Protein AF-A0A2V7M874-F1 (afdb_monomer_lite)

Secondary structure (DSSP, 8-state):
---------PPP---------------PPPPPPPPPPHHHHHHHHHHHHHHHHHHHHHHHHHHHHHTTTS-HHHHHHHHHHHHHHHHHHHHHHHHHGGG--GGGS-HHHHHHHHHHHHHHHHHHHHHHHHHHHTTT-TTHHHHHHHHHHHHHHHHHHHHHHHS--TTTTS---

Foldseek 3Di:
DDDDDDDDDDDDDDDDDDDDDDDDDPPPDPDPPDDQDPLRVLQVQLVVLLVVLLVLLVVLLVCLVVCVVPDPVSNLVSLQSSLVSLVVSLVSNVVSLVSLQLVSDDDPLSVLSVQLSVLSVVLSVLSVVSNVPSSPDVCSSVVNVVSSVSNVVSVVVNVCVVCDDPPPPPDDD

pLDDT: mean 81.66, std 21.67, range [35.94, 98.12]

Radius of gyration: 26.83 Å; chains: 1; bounding box: 80×61×49 Å

Structure (mmCIF, N/CA/C/O backbone):
data_AF-A0A2V7M874-F1
#
_entry.id   AF-A0A2V7M874-F1
#
loop_
_atom_site.group_PDB
_atom_site.id
_atom_site.type_symbol
_atom_site.label_atom_id
_atom_site.label_alt_id
_atom_site.label_comp_id
_atom_site.label_asym_id
_atom_site.label_entity_id
_atom_site.label_seq_id
_atom_site.pdbx_PDB_ins_code
_atom_site.Cartn_x
_atom_site.Cartn_y
_atom_site.Cartn_z
_atom_site.occupancy
_atom_site.B_iso_or_equiv
_atom_site.auth_seq_id
_atom_site.auth_comp_id
_atom_site.auth_asym_id
_atom_site.auth_atom_id
_atom_site.pdbx_PDB_model_num
ATOM 1 N N . MET A 1 1 ? -32.502 52.750 14.252 1.00 37.84 1 MET A N 1
ATOM 2 C CA . MET A 1 1 ? -33.806 52.401 13.647 1.00 37.84 1 MET A CA 1
ATOM 3 C C . MET A 1 1 ? -33.632 51.010 13.037 1.00 37.84 1 MET A C 1
ATOM 5 O O . MET A 1 1 ? -32.933 50.913 12.045 1.00 37.84 1 MET A O 1
ATOM 9 N N . LEU A 1 2 ? -33.756 49.914 13.797 1.00 40.03 2 LEU A N 1
ATOM 10 C CA . LEU A 1 2 ? -34.975 49.148 14.133 1.00 40.03 2 LEU A CA 1
ATOM 11 C C . LEU A 1 2 ? -35.837 48.778 12.913 1.00 40.03 2 LEU A C 1
ATOM 13 O O . LEU A 1 2 ? -36.417 49.685 12.330 1.00 40.03 2 LEU A O 1
ATOM 17 N N . LEU A 1 3 ? -35.898 47.463 12.624 1.00 40.94 3 LEU A N 1
ATOM 18 C CA . LEU A 1 3 ? -36.908 46.633 11.913 1.00 40.94 3 LEU A CA 1
ATOM 19 C C . LEU A 1 3 ? -36.161 45.558 11.083 1.00 40.94 3 LEU A C 1
ATOM 21 O O . LEU A 1 3 ? -35.388 45.912 10.205 1.00 40.94 3 LEU A O 1
ATOM 25 N N . GLY A 1 4 ? -36.230 44.240 11.306 1.00 38.59 4 GLY A N 1
ATOM 26 C CA . GLY A 1 4 ? -37.191 43.405 12.034 1.00 38.59 4 GLY A CA 1
ATOM 27 C C . GLY A 1 4 ? -38.237 42.818 11.077 1.00 38.59 4 GLY A C 1
ATOM 28 O O . GLY A 1 4 ? -39.060 43.591 10.612 1.00 38.59 4 GLY A O 1
ATOM 29 N N . LEU A 1 5 ? -38.174 41.500 10.797 1.00 41.66 5 LEU A N 1
ATOM 30 C CA . LEU A 1 5 ? -39.232 40.573 10.298 1.00 41.66 5 LEU A CA 1
ATOM 31 C C . LEU A 1 5 ? -38.524 39.327 9.711 1.00 41.66 5 LEU A C 1
ATOM 33 O O . LEU A 1 5 ? -37.922 39.411 8.649 1.00 41.66 5 LEU A O 1
ATOM 37 N N . VAL A 1 6 ? -38.337 38.194 10.401 1.00 38.91 6 VAL A N 1
ATOM 38 C CA . VAL A 1 6 ? -39.314 37.206 10.916 1.00 38.91 6 VAL A CA 1
ATOM 39 C C . VAL A 1 6 ? -40.377 36.846 9.873 1.00 38.91 6 VAL A C 1
ATOM 41 O O . VAL A 1 6 ? -41.467 37.404 9.861 1.00 38.91 6 VAL A O 1
ATOM 44 N N . MET A 1 7 ? -40.046 35.897 8.995 1.00 40.41 7 MET A N 1
ATOM 45 C CA . MET A 1 7 ? -41.005 35.238 8.105 1.00 40.41 7 MET A CA 1
ATOM 46 C C . MET A 1 7 ? -41.638 34.063 8.857 1.00 40.41 7 MET A C 1
ATOM 48 O O . MET A 1 7 ? -41.008 33.034 9.102 1.00 40.41 7 MET A O 1
ATOM 52 N N . VAL A 1 8 ? -42.880 34.287 9.276 1.00 42.12 8 VAL A N 1
ATOM 53 C CA . VAL A 1 8 ? -43.805 33.318 9.860 1.00 42.12 8 VAL A CA 1
ATOM 54 C C . VAL A 1 8 ? -44.327 32.440 8.724 1.00 42.12 8 VAL A C 1
ATOM 56 O O . VAL A 1 8 ? -45.015 32.941 7.839 1.00 42.12 8 VAL A O 1
ATOM 59 N N . ILE A 1 9 ? -44.009 31.145 8.733 1.00 45.88 9 ILE A N 1
ATOM 60 C CA . ILE A 1 9 ? -44.674 30.182 7.850 1.00 45.88 9 ILE A CA 1
ATOM 61 C C . ILE A 1 9 ? -45.844 29.584 8.624 1.00 45.88 9 ILE A C 1
ATOM 63 O O . ILE A 1 9 ? -45.683 28.870 9.612 1.00 45.88 9 ILE A O 1
ATOM 67 N N . THR A 1 10 ? -47.025 29.956 8.153 1.00 41.12 10 THR A N 1
ATOM 68 C CA . THR A 1 10 ? -48.342 29.430 8.478 1.00 41.12 10 THR A CA 1
ATOM 69 C C . THR A 1 10 ? -48.370 27.907 8.388 1.00 41.12 10 THR A C 1
ATOM 71 O O . THR A 1 10 ? -48.179 27.332 7.318 1.00 41.12 10 THR A O 1
ATOM 74 N N . VAL A 1 11 ? -48.673 27.248 9.506 1.00 41.50 11 VAL A N 1
ATOM 75 C CA . VAL A 1 11 ? -49.078 25.841 9.503 1.00 41.50 11 VAL A CA 1
ATOM 76 C C . VAL A 1 11 ? -50.585 25.802 9.701 1.00 41.50 11 VAL A C 1
ATOM 78 O O . VAL A 1 11 ? -51.116 26.305 10.688 1.00 41.50 11 VAL A O 1
ATOM 81 N N . VAL A 1 12 ? -51.261 25.253 8.697 1.00 44.00 12 VAL A N 1
ATOM 82 C CA . VAL A 1 12 ? -52.702 25.014 8.652 1.00 44.00 12 VAL A CA 1
ATOM 83 C C . VAL A 1 12 ? -53.111 24.143 9.840 1.00 44.00 12 VAL A C 1
ATOM 85 O O . VAL A 1 12 ? -52.591 23.046 10.027 1.00 44.00 12 VAL A O 1
ATOM 88 N N . THR A 1 13 ? -54.059 24.630 10.636 1.00 42.19 13 THR A N 1
ATOM 89 C CA . THR A 1 13 ? -54.719 23.866 11.695 1.00 42.19 13 THR A CA 1
ATOM 90 C C . THR A 1 13 ? -55.749 22.919 11.081 1.00 42.19 13 THR A C 1
ATOM 92 O O . THR A 1 13 ? -56.766 23.379 10.564 1.00 42.19 13 THR A O 1
ATOM 95 N N . TYR A 1 14 ? -55.523 21.610 11.179 1.00 39.59 14 TYR A N 1
ATOM 96 C CA . TYR A 1 14 ? -56.607 20.627 11.163 1.00 39.59 14 TYR A CA 1
ATOM 97 C C . TYR A 1 14 ? -56.815 20.146 12.599 1.00 39.59 14 TYR A C 1
ATOM 99 O O . TYR A 1 14 ? -55.962 19.469 13.167 1.00 39.59 14 TYR A O 1
ATOM 107 N N . GLN A 1 15 ? -57.935 20.556 13.189 1.00 44.88 15 GLN A N 1
ATOM 108 C CA . GLN A 1 15 ? -58.507 19.940 14.380 1.00 44.88 15 GLN A CA 1
ATOM 109 C C . GLN A 1 15 ? -59.502 18.879 13.920 1.00 44.88 15 GLN A C 1
ATOM 111 O O . GLN A 1 15 ? -60.390 19.188 13.126 1.00 44.88 15 GLN A O 1
ATOM 116 N N . GLN A 1 16 ? -59.381 17.661 14.441 1.00 35.94 16 GLN A N 1
ATOM 117 C CA . GLN A 1 16 ? -60.515 16.750 14.516 1.00 35.94 16 GLN A CA 1
ATOM 118 C C . GLN A 1 16 ? -60.360 15.839 15.738 1.00 35.94 16 GLN A C 1
ATOM 120 O O . GLN A 1 16 ? -59.526 14.935 15.770 1.00 35.94 16 GLN A O 1
ATOM 125 N N . A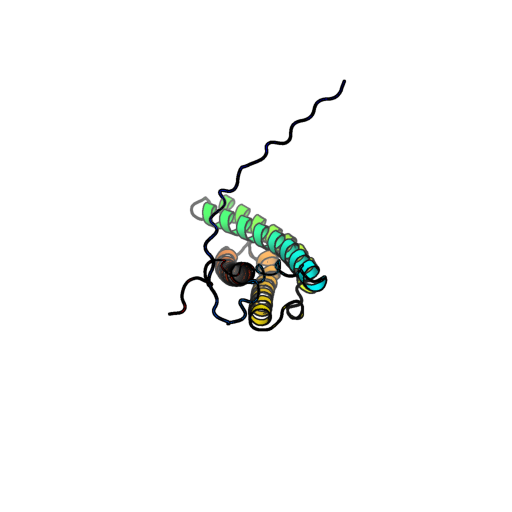SP A 1 17 ? -61.169 16.137 16.753 1.00 41.28 17 ASP A N 1
ATOM 126 C CA . ASP A 1 17 ? -61.405 15.334 17.949 1.00 41.28 17 ASP A CA 1
ATOM 127 C C . ASP A 1 17 ? -61.992 13.954 17.601 1.00 41.28 17 ASP A C 1
ATOM 129 O O . ASP A 1 17 ? -62.901 13.857 16.776 1.00 41.28 17 ASP A O 1
ATOM 133 N N . THR A 1 18 ? -61.535 12.889 18.273 1.00 37.84 18 THR A N 1
ATOM 134 C CA . THR A 1 18 ? -62.345 12.049 19.195 1.00 37.84 18 THR A CA 1
ATOM 135 C C . THR A 1 18 ? -61.598 10.774 19.635 1.00 37.84 18 THR A C 1
ATOM 137 O O . THR A 1 18 ? -61.255 9.904 18.846 1.00 37.84 18 THR A O 1
ATOM 140 N N . VAL A 1 19 ? -61.354 10.702 20.948 1.00 45.56 19 VAL A N 1
ATOM 141 C CA . VAL A 1 19 ? -61.229 9.540 21.855 1.00 45.56 19 VAL A CA 1
ATOM 142 C C . VAL A 1 19 ? -60.995 8.145 21.236 1.00 45.56 19 VAL A C 1
ATOM 144 O O . VAL A 1 19 ? -61.925 7.497 20.769 1.00 45.56 19 VAL A O 1
ATOM 147 N N . THR A 1 20 ? -59.785 7.595 21.394 1.00 38.12 20 THR A N 1
ATOM 148 C CA . THR A 1 20 ? -59.536 6.216 21.879 1.00 38.12 20 THR A CA 1
ATOM 149 C C . THR A 1 20 ? -58.045 6.013 22.181 1.00 38.12 20 THR A C 1
ATOM 151 O O . THR A 1 20 ? -57.157 6.459 21.465 1.00 38.12 20 THR A O 1
ATOM 154 N N . HIS A 1 21 ? -57.785 5.372 23.313 1.00 44.16 21 HIS A N 1
ATOM 155 C CA . HIS A 1 21 ? -56.494 5.205 23.973 1.00 44.16 21 HIS A CA 1
ATOM 156 C C . HIS A 1 21 ? -55.574 4.222 23.219 1.00 44.16 21 HIS A C 1
ATOM 158 O O . HIS A 1 21 ? -55.897 3.038 23.141 1.00 44.16 21 HIS A O 1
ATOM 164 N N . LYS A 1 22 ? -54.395 4.670 22.756 1.00 36.41 22 LYS A N 1
ATOM 165 C CA . LYS A 1 22 ? -53.144 3.879 22.790 1.00 36.41 22 LYS A CA 1
ATOM 166 C C . LYS A 1 22 ? -51.924 4.786 22.611 1.00 36.41 22 LYS A C 1
ATOM 168 O O . LYS A 1 22 ? -51.799 5.488 21.611 1.00 36.41 22 LYS A O 1
ATOM 173 N N . ASP A 1 23 ? -51.055 4.767 23.613 1.00 43.47 23 ASP A N 1
ATOM 174 C CA . ASP A 1 23 ? -49.835 5.558 23.756 1.00 43.47 23 ASP A CA 1
ATOM 175 C C . ASP A 1 23 ? -48.992 5.610 22.474 1.00 43.47 23 ASP A C 1
ATOM 177 O O . ASP A 1 23 ? -48.316 4.648 22.109 1.00 43.47 23 ASP A O 1
ATOM 181 N N . SER A 1 24 ? -49.006 6.755 21.793 1.00 41.06 24 SER A N 1
ATOM 182 C CA . SER A 1 24 ? -48.039 7.050 20.737 1.00 41.06 24 SER A CA 1
ATOM 183 C C . SER A 1 24 ? -46.837 7.737 21.372 1.00 41.06 24 SER A C 1
ATOM 185 O O . SER A 1 24 ? -46.814 8.952 21.559 1.00 41.06 24 SER A O 1
ATOM 187 N N . VAL A 1 25 ? -45.844 6.929 21.745 1.00 46.03 25 VAL A N 1
ATOM 188 C CA . VAL A 1 25 ? -44.496 7.401 22.079 1.00 46.03 25 VAL A CA 1
ATOM 189 C C . VAL A 1 25 ? -44.008 8.263 20.906 1.00 46.03 25 VAL A C 1
ATOM 191 O O . VAL A 1 25 ? -44.083 7.796 19.765 1.00 46.03 25 VAL A O 1
ATOM 194 N N . PRO A 1 26 ? -43.515 9.497 21.127 1.00 45.78 26 PRO A N 1
ATOM 195 C CA . PRO A 1 26 ? -42.911 10.275 20.057 1.00 45.78 26 PRO A CA 1
ATOM 196 C C . PRO A 1 26 ? -41.799 9.438 19.430 1.00 45.78 26 PRO A C 1
ATOM 198 O O . PRO A 1 26 ? -40.896 8.991 20.139 1.00 45.78 26 PRO A O 1
ATOM 201 N N . ALA A 1 27 ? -41.874 9.193 18.121 1.00 51.06 27 ALA A N 1
ATOM 202 C CA . ALA A 1 27 ? -40.793 8.555 17.389 1.00 51.06 27 ALA A CA 1
ATOM 203 C C . ALA A 1 27 ? -39.528 9.393 17.612 1.00 51.06 27 ALA A C 1
ATOM 205 O O . ALA A 1 27 ? -39.404 10.495 17.072 1.00 51.06 27 ALA A O 1
ATOM 206 N N . LEU A 1 28 ? -38.626 8.907 18.473 1.00 49.44 28 LEU A N 1
ATOM 207 C CA . LEU A 1 28 ? -37.339 9.544 18.700 1.00 49.44 28 LEU A CA 1
ATOM 208 C C . LEU A 1 28 ? -36.657 9.649 17.341 1.00 49.44 28 LEU A C 1
ATOM 210 O O . LEU A 1 28 ? -36.402 8.636 16.687 1.00 49.44 28 LEU A O 1
ATOM 214 N N . ALA A 1 29 ? -36.380 10.883 16.919 1.00 61.84 29 ALA A N 1
ATOM 215 C CA . ALA A 1 29 ? -35.511 11.134 15.785 1.00 61.84 29 ALA A CA 1
ATOM 216 C C . ALA A 1 29 ? -34.243 10.271 15.943 1.00 61.84 29 ALA A C 1
ATOM 218 O O . ALA A 1 29 ? -33.736 10.164 17.068 1.00 61.84 29 ALA A O 1
ATOM 219 N N . PRO A 1 30 ? -33.735 9.638 14.867 1.00 57.84 30 PRO A N 1
ATOM 220 C CA . PRO A 1 30 ? -32.552 8.795 14.959 1.00 57.84 30 PRO A CA 1
ATOM 221 C C . PRO A 1 30 ? -31.435 9.579 15.643 1.00 57.84 30 PRO A C 1
ATOM 223 O O . PRO A 1 30 ? -31.092 10.679 15.204 1.00 57.84 30 PRO A O 1
ATOM 226 N N . ALA A 1 31 ? -30.904 9.040 16.744 1.00 60.94 31 ALA A N 1
ATOM 227 C CA . ALA A 1 31 ? -29.807 9.680 17.451 1.00 60.94 31 ALA A CA 1
ATOM 228 C C . ALA A 1 31 ? -28.651 9.928 16.462 1.00 60.94 31 ALA A C 1
ATOM 230 O O . ALA A 1 31 ? -28.353 9.044 15.647 1.00 60.94 31 ALA A O 1
ATOM 231 N N . PRO A 1 32 ? -28.008 11.110 16.493 1.00 63.62 32 PRO A N 1
ATOM 232 C CA . PRO A 1 32 ? -26.874 11.385 15.623 1.00 63.62 32 PRO A CA 1
ATOM 233 C C . PRO A 1 32 ? -25.797 10.307 15.818 1.00 63.62 32 PRO A C 1
ATOM 235 O O . PRO A 1 32 ? -25.600 9.839 16.946 1.00 63.62 32 PRO A O 1
ATOM 238 N N . PRO A 1 33 ? -25.108 9.882 14.742 1.00 66.81 33 PRO A N 1
ATOM 239 C CA . PRO A 1 33 ? -24.125 8.814 14.832 1.00 66.81 33 PRO A CA 1
ATOM 240 C C . PRO A 1 33 ? -23.049 9.170 15.869 1.00 66.81 33 PRO A C 1
ATOM 242 O O . PRO A 1 33 ? -22.611 10.325 15.925 1.00 66.81 33 PRO A O 1
ATOM 245 N N . PRO A 1 34 ? -22.617 8.201 16.695 1.00 72.75 34 PRO A N 1
ATOM 246 C CA . PRO A 1 34 ? -21.655 8.458 17.755 1.00 72.75 34 PRO A CA 1
ATOM 247 C C . PRO A 1 34 ? -20.344 8.988 17.172 1.00 72.75 34 PRO A C 1
ATOM 249 O O . PRO A 1 34 ? -19.858 8.511 16.142 1.00 72.75 34 PRO A O 1
ATOM 252 N N . ALA A 1 35 ? -19.767 9.983 17.845 1.00 82.00 35 ALA A N 1
ATOM 253 C CA . ALA A 1 35 ? -18.485 10.551 17.457 1.00 82.00 35 ALA A CA 1
ATOM 254 C C . ALA A 1 35 ? -17.380 9.471 17.463 1.00 82.00 35 ALA A C 1
ATOM 256 O O . ALA A 1 35 ? -17.410 8.562 18.300 1.00 82.00 35 ALA A O 1
ATOM 257 N N . PRO A 1 36 ? -16.388 9.559 16.557 1.00 88.00 36 PRO A N 1
ATOM 258 C CA . PRO A 1 36 ? -15.312 8.582 16.497 1.00 88.00 36 PRO A CA 1
ATOM 259 C C . PRO A 1 36 ? -14.465 8.612 17.771 1.00 88.00 36 PRO A C 1
ATOM 261 O O . PRO A 1 36 ? -14.125 9.675 18.293 1.00 88.00 36 PRO A O 1
ATOM 264 N N . THR A 1 37 ? -14.075 7.434 18.252 1.00 93.12 37 THR A N 1
ATOM 265 C CA . THR A 1 37 ? -13.237 7.309 19.453 1.00 93.12 37 THR A CA 1
ATOM 266 C C . THR A 1 37 ? -11.794 7.753 19.179 1.00 93.12 37 THR A C 1
ATOM 268 O O . THR A 1 37 ? -11.330 7.760 18.036 1.00 93.12 37 THR A O 1
ATOM 271 N N . ILE A 1 38 ? -11.028 8.076 20.230 1.00 95.50 38 ILE A N 1
ATOM 272 C CA . ILE A 1 38 ? -9.607 8.464 20.104 1.00 95.50 38 ILE A CA 1
ATOM 273 C C . ILE A 1 38 ? -8.792 7.383 19.376 1.00 95.50 38 ILE A C 1
ATOM 275 O O . ILE A 1 38 ? -7.967 7.695 18.514 1.00 95.50 38 ILE A O 1
ATOM 279 N N . GLU A 1 39 ? -9.047 6.108 19.670 1.00 94.38 39 GLU A N 1
ATOM 280 C CA . GLU A 1 39 ? -8.356 4.999 19.008 1.00 94.38 39 GLU A CA 1
ATOM 281 C C . GLU A 1 39 ? -8.737 4.882 17.526 1.00 94.38 39 GLU A C 1
ATOM 283 O O . GLU A 1 39 ? -7.873 4.611 16.692 1.00 94.38 39 GLU A O 1
ATOM 288 N N . GLN A 1 40 ? -9.989 5.176 17.156 1.00 94.56 40 GLN A N 1
ATOM 289 C CA . GLN A 1 40 ? -10.401 5.242 15.748 1.00 94.56 40 GLN A CA 1
ATOM 290 C C . GLN A 1 40 ? -9.726 6.406 15.016 1.00 94.56 40 GLN A C 1
ATOM 292 O O . GLN A 1 40 ? -9.252 6.239 13.892 1.00 94.56 40 GLN A O 1
ATOM 297 N N . ILE A 1 41 ? -9.608 7.573 15.656 1.00 96.19 41 ILE A N 1
ATOM 298 C CA . ILE A 1 41 ? -8.882 8.725 15.099 1.00 96.19 41 ILE A CA 1
ATOM 299 C C . ILE A 1 41 ? -7.411 8.360 14.865 1.00 96.19 41 ILE A C 1
ATOM 301 O O . ILE A 1 41 ? -6.864 8.623 13.788 1.00 96.19 41 ILE A O 1
ATOM 305 N N . ARG A 1 42 ? -6.770 7.701 15.839 1.00 97.19 42 ARG A N 1
ATOM 306 C CA . ARG A 1 42 ? -5.385 7.224 15.725 1.00 97.19 42 ARG A CA 1
ATOM 307 C C . ARG A 1 42 ? -5.234 6.203 14.598 1.00 97.19 42 ARG A C 1
ATOM 309 O O . ARG A 1 42 ? -4.306 6.339 13.793 1.00 97.19 42 ARG A O 1
ATOM 316 N N . TYR A 1 43 ? -6.159 5.248 14.493 1.00 97.25 43 TYR A N 1
ATOM 317 C CA . TYR A 1 43 ? -6.195 4.276 13.402 1.00 97.25 43 TYR A CA 1
ATOM 318 C C . TYR A 1 43 ? -6.253 4.974 12.044 1.00 97.25 43 TYR A C 1
ATOM 320 O O . TYR A 1 43 ? -5.424 4.708 11.171 1.00 97.25 43 TYR A O 1
ATOM 328 N N . MET A 1 44 ? -7.178 5.921 11.877 1.00 97.00 44 MET A N 1
ATOM 329 C CA . MET A 1 44 ? -7.360 6.663 10.629 1.00 97.00 44 MET A CA 1
ATOM 330 C C . MET A 1 44 ? -6.154 7.543 10.287 1.00 97.00 44 MET A C 1
ATOM 332 O O . MET A 1 44 ? -5.777 7.644 9.116 1.00 97.00 44 MET A O 1
ATOM 336 N N . ALA A 1 45 ? -5.492 8.131 11.286 1.00 97.88 45 ALA A N 1
ATOM 337 C CA . ALA A 1 45 ? -4.238 8.854 11.089 1.00 97.88 45 ALA A CA 1
ATOM 338 C C . ALA A 1 45 ? -3.112 7.921 10.609 1.00 97.88 45 ALA A C 1
ATOM 340 O O . ALA A 1 45 ? -2.390 8.256 9.666 1.00 97.88 45 ALA A O 1
ATOM 341 N N . GLY A 1 46 ? -2.988 6.735 11.213 1.00 97.69 46 GLY A N 1
ATOM 342 C CA . GLY A 1 46 ? -2.062 5.687 10.776 1.00 97.69 46 GLY A CA 1
ATOM 343 C C . GLY A 1 46 ? -2.322 5.240 9.342 1.00 97.69 46 GLY A C 1
ATOM 344 O O . GLY A 1 46 ? -1.408 5.234 8.515 1.00 97.69 46 GLY A O 1
ATOM 345 N N . LEU A 1 47 ? -3.589 4.964 9.028 1.00 97.88 47 LEU A N 1
ATOM 346 C CA . LEU A 1 47 ? -4.040 4.576 7.698 1.00 97.88 47 LEU A CA 1
ATOM 347 C C . LEU A 1 47 ? -3.729 5.657 6.660 1.00 97.88 47 LEU A C 1
ATOM 349 O O . LEU A 1 47 ? -3.210 5.340 5.591 1.00 97.88 47 LEU A O 1
ATOM 353 N N . LYS A 1 48 ? -3.986 6.935 6.966 1.00 97.88 48 LYS A N 1
ATOM 354 C CA . LYS A 1 48 ? -3.664 8.063 6.076 1.00 97.88 48 LYS A CA 1
ATOM 355 C C . LYS A 1 48 ? -2.169 8.116 5.762 1.00 97.88 48 LYS A C 1
ATOM 357 O O . LYS A 1 48 ? -1.802 8.282 4.600 1.00 97.88 48 LYS A O 1
ATOM 362 N N . THR A 1 49 ? -1.314 7.941 6.767 1.00 98.00 49 THR A N 1
ATOM 363 C CA . THR A 1 49 ? 0.144 7.906 6.585 1.00 98.00 49 THR A CA 1
ATOM 364 C C . THR A 1 49 ? 0.572 6.709 5.741 1.00 98.00 49 THR A C 1
ATOM 366 O O . THR A 1 49 ? 1.260 6.896 4.742 1.00 98.00 49 THR A O 1
ATOM 369 N N . ALA A 1 50 ? 0.112 5.500 6.068 1.00 97.75 50 ALA A N 1
ATOM 370 C CA . ALA A 1 50 ? 0.448 4.298 5.308 1.00 97.75 50 ALA A CA 1
ATOM 371 C C . ALA A 1 50 ? -0.009 4.398 3.842 1.00 97.75 50 ALA A C 1
ATOM 373 O O . ALA A 1 50 ? 0.762 4.104 2.930 1.00 97.75 50 ALA A O 1
ATOM 374 N N . THR A 1 51 ? -1.224 4.905 3.606 1.00 97.19 51 THR A N 1
ATOM 375 C CA . THR A 1 51 ? -1.799 5.077 2.259 1.00 97.19 51 THR A CA 1
ATOM 376 C C . THR A 1 51 ? -0.963 6.031 1.398 1.00 97.19 51 THR A C 1
ATOM 378 O O . THR A 1 51 ? -0.853 5.817 0.193 1.00 97.19 51 THR A O 1
ATOM 381 N N . ARG A 1 52 ? -0.318 7.053 1.987 1.00 97.38 52 ARG A N 1
ATOM 382 C CA . ARG A 1 52 ? 0.627 7.921 1.252 1.00 97.38 52 ARG A CA 1
ATOM 383 C C . ARG A 1 52 ? 1.815 7.129 0.709 1.00 97.38 52 ARG A C 1
ATOM 385 O O . ARG A 1 52 ? 2.200 7.337 -0.436 1.00 97.38 52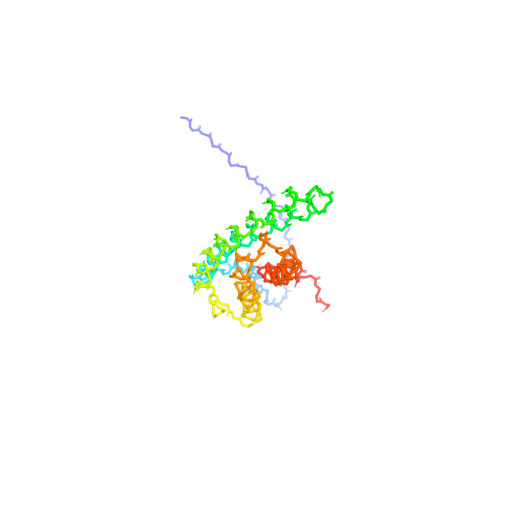 ARG A O 1
ATOM 392 N N . GLY A 1 53 ? 2.354 6.196 1.495 1.00 96.75 53 GLY A N 1
ATOM 393 C CA . GLY A 1 53 ? 3.397 5.280 1.029 1.00 96.75 53 GLY A CA 1
ATOM 394 C C . GLY A 1 53 ? 2.899 4.368 -0.092 1.00 96.75 53 GLY A C 1
ATOM 395 O O . GLY A 1 53 ? 3.542 4.255 -1.131 1.00 96.75 53 GLY A O 1
ATOM 396 N N . VAL A 1 54 ? 1.709 3.783 0.068 1.00 97.69 54 VAL A N 1
ATOM 397 C CA . VAL A 1 54 ? 1.096 2.929 -0.967 1.00 97.69 54 VAL A CA 1
ATOM 398 C C . VAL A 1 54 ? 0.900 3.679 -2.289 1.00 97.69 54 VAL A C 1
ATOM 400 O O . VAL A 1 54 ? 1.193 3.133 -3.354 1.00 97.69 54 VAL A O 1
ATOM 403 N N . ALA A 1 55 ? 0.480 4.946 -2.234 1.00 97.25 55 ALA A N 1
ATOM 404 C CA . ALA A 1 55 ? 0.329 5.787 -3.419 1.00 97.25 55 ALA A CA 1
ATOM 405 C C . ALA A 1 55 ? 1.656 5.971 -4.181 1.00 97.25 55 ALA A C 1
ATOM 407 O O . ALA A 1 55 ? 1.671 5.861 -5.404 1.00 97.25 55 ALA A O 1
ATOM 408 N N . GLN A 1 56 ? 2.782 6.145 -3.476 1.00 95.62 56 GLN A N 1
ATOM 409 C CA . GLN A 1 56 ? 4.105 6.238 -4.111 1.00 95.62 56 GLN A CA 1
ATOM 410 C C . GLN A 1 56 ? 4.478 4.959 -4.870 1.00 95.62 56 GLN A C 1
ATOM 412 O O . GLN A 1 56 ? 4.995 5.029 -5.986 1.00 95.62 56 GLN A O 1
ATOM 417 N N . ILE A 1 57 ? 4.191 3.789 -4.290 1.00 96.25 57 ILE A N 1
ATOM 418 C CA . ILE A 1 57 ? 4.450 2.497 -4.942 1.00 96.25 57 ILE A CA 1
ATOM 419 C C . ILE A 1 57 ? 3.595 2.381 -6.200 1.00 96.25 57 ILE A C 1
ATOM 421 O O . ILE A 1 57 ? 4.116 2.051 -7.264 1.00 96.25 57 ILE A O 1
ATOM 425 N N . ARG A 1 58 ? 2.298 2.695 -6.099 1.00 96.06 58 ARG A N 1
ATOM 426 C CA . ARG A 1 58 ? 1.373 2.665 -7.237 1.00 96.06 58 ARG A CA 1
ATOM 427 C C . ARG A 1 58 ? 1.848 3.574 -8.368 1.00 96.06 58 ARG A C 1
ATOM 429 O O . ARG A 1 58 ? 1.869 3.146 -9.519 1.00 96.06 58 ARG A O 1
ATOM 436 N N . ASP A 1 59 ? 2.282 4.789 -8.055 1.00 94.88 59 ASP A N 1
ATOM 437 C CA . ASP A 1 59 ? 2.813 5.715 -9.056 1.00 94.88 59 ASP A CA 1
ATOM 438 C C . ASP A 1 59 ? 4.061 5.158 -9.749 1.00 94.88 59 ASP A C 1
ATOM 440 O O . ASP A 1 59 ? 4.201 5.276 -10.971 1.00 94.88 59 ASP A O 1
ATOM 444 N N . GLY A 1 60 ? 4.957 4.524 -8.990 1.00 93.62 60 GLY A N 1
ATOM 445 C CA . GLY A 1 60 ? 6.137 3.846 -9.524 1.00 93.62 60 GLY A CA 1
ATOM 446 C C . GLY A 1 60 ? 5.778 2.678 -10.442 1.00 93.62 60 GLY A C 1
ATOM 447 O O . GLY A 1 60 ? 6.281 2.601 -11.563 1.00 93.62 60 GLY A O 1
ATOM 448 N N . VAL A 1 61 ? 4.867 1.808 -10.000 1.00 94.69 61 VAL A N 1
ATOM 449 C CA . VAL A 1 61 ? 4.384 0.655 -10.773 1.00 94.69 61 VAL A CA 1
ATOM 450 C C . VAL A 1 61 ? 3.719 1.123 -12.068 1.00 94.69 61 VAL A C 1
ATOM 452 O O . VAL A 1 61 ? 4.101 0.672 -13.143 1.00 94.69 61 VAL A O 1
ATOM 455 N N . ASN A 1 62 ? 2.822 2.109 -12.006 1.00 94.44 62 ASN A N 1
ATOM 456 C CA . ASN A 1 62 ? 2.157 2.672 -13.185 1.00 94.44 62 ASN A CA 1
ATOM 457 C C . ASN A 1 62 ? 3.148 3.293 -14.181 1.00 94.44 62 ASN A C 1
ATOM 459 O O . ASN A 1 62 ? 2.931 3.264 -15.392 1.00 94.44 62 ASN A O 1
ATOM 463 N N . ARG A 1 63 ? 4.249 3.886 -13.701 1.00 92.94 63 ARG A N 1
ATOM 464 C CA . ARG A 1 63 ? 5.327 4.366 -14.581 1.00 92.94 63 ARG A CA 1
ATOM 465 C C . ARG A 1 63 ? 6.055 3.212 -15.265 1.00 92.94 63 ARG A C 1
ATOM 467 O O . ARG A 1 63 ? 6.280 3.317 -16.462 1.00 92.94 63 ARG A O 1
ATOM 474 N N . VAL A 1 64 ? 6.385 2.141 -14.543 1.00 92.81 64 VAL A N 1
ATOM 475 C CA . VAL A 1 64 ? 7.023 0.947 -15.125 1.00 92.81 64 VAL A CA 1
ATOM 476 C C . VAL A 1 64 ? 6.118 0.291 -16.165 1.00 92.81 64 VAL A C 1
ATOM 478 O O . VAL A 1 64 ? 6.589 -0.035 -17.247 1.00 92.81 64 VAL A O 1
ATOM 481 N N . VAL A 1 65 ? 4.820 0.159 -15.878 1.00 92.19 65 VAL A N 1
ATOM 482 C CA . VAL A 1 65 ? 3.834 -0.391 -16.823 1.00 92.19 65 VAL A CA 1
ATOM 483 C C . VAL A 1 65 ? 3.779 0.444 -18.104 1.00 92.19 65 VAL A C 1
ATOM 485 O O . VAL A 1 65 ? 3.904 -0.102 -19.196 1.00 92.19 65 VAL A O 1
ATOM 488 N N . ARG A 1 66 ? 3.692 1.777 -17.992 1.00 92.44 66 ARG A N 1
ATOM 489 C CA . ARG A 1 66 ? 3.663 2.674 -19.164 1.00 92.44 66 ARG A CA 1
ATOM 490 C C . ARG A 1 66 ? 4.927 2.622 -20.017 1.00 92.44 66 ARG A C 1
ATOM 492 O O . ARG A 1 66 ? 4.860 2.921 -21.202 1.00 92.44 66 ARG A O 1
ATOM 499 N N . THR A 1 67 ? 6.070 2.267 -19.438 1.00 91.81 67 THR A N 1
ATOM 500 C CA . THR A 1 67 ? 7.329 2.170 -20.180 1.00 91.81 67 THR A CA 1
ATOM 501 C C . THR A 1 67 ? 7.637 0.757 -20.665 1.00 91.81 67 THR A C 1
ATOM 503 O O . THR A 1 67 ? 8.682 0.570 -21.274 1.00 91.81 67 THR A O 1
ATOM 506 N N . GLN A 1 68 ? 6.760 -0.239 -20.479 1.00 87.31 68 GLN A N 1
ATOM 507 C CA . GLN A 1 68 ? 7.026 -1.632 -20.884 1.00 87.31 68 GLN A CA 1
ATOM 508 C C . GLN A 1 68 ? 7.356 -1.809 -22.374 1.00 87.31 68 GLN A C 1
ATOM 510 O O . GLN A 1 68 ? 8.163 -2.678 -22.709 1.00 87.31 68 GLN A O 1
ATOM 515 N N . GLN A 1 69 ? 6.769 -0.981 -23.240 1.00 90.00 69 GLN A N 1
ATOM 516 C CA . GLN A 1 69 ? 7.015 -0.976 -24.688 1.00 90.00 69 GLN A CA 1
ATOM 517 C C . GLN A 1 69 ? 8.121 0.006 -25.119 1.00 90.00 69 GLN A C 1
ATOM 519 O O . GLN A 1 69 ? 8.432 0.100 -26.301 1.00 90.00 69 GLN A O 1
ATOM 524 N N . ALA A 1 70 ? 8.721 0.741 -24.178 1.00 90.81 70 ALA A N 1
ATOM 525 C CA . ALA A 1 70 ? 9.812 1.667 -24.464 1.00 90.81 70 ALA A CA 1
ATOM 526 C C . ALA A 1 70 ? 11.163 0.941 -24.619 1.00 90.81 70 ALA A C 1
ATOM 528 O O . ALA A 1 70 ? 11.311 -0.253 -24.331 1.00 90.81 70 ALA A O 1
ATOM 529 N N . ASP A 1 71 ? 12.184 1.698 -25.017 1.00 92.44 71 ASP A N 1
ATOM 530 C CA . ASP A 1 71 ? 13.563 1.232 -25.104 1.00 92.44 71 ASP A CA 1
ATOM 531 C C . ASP A 1 71 ? 14.100 0.717 -23.750 1.00 92.44 71 ASP A C 1
ATOM 533 O O . ASP A 1 71 ? 13.582 0.993 -22.659 1.00 92.44 71 ASP A O 1
ATOM 537 N N . SER A 1 72 ? 15.165 -0.085 -23.808 1.00 89.00 72 SER A N 1
ATOM 538 C CA . SER A 1 72 ? 15.746 -0.740 -22.629 1.00 89.00 72 SER A CA 1
ATOM 539 C C . SER A 1 72 ? 16.240 0.250 -21.566 1.00 89.00 72 SER A C 1
ATOM 541 O O . SER A 1 72 ? 16.128 -0.039 -20.369 1.00 89.00 72 SER A O 1
ATOM 543 N N . LEU A 1 73 ? 16.736 1.427 -21.966 1.00 91.31 73 LEU A N 1
ATOM 544 C CA . LEU A 1 73 ? 17.222 2.447 -21.038 1.00 91.31 73 LEU A CA 1
ATOM 545 C C . LEU A 1 73 ? 16.059 3.123 -20.313 1.00 91.31 73 LEU A C 1
ATOM 547 O O . LEU A 1 73 ? 16.107 3.249 -19.084 1.00 91.31 73 LEU A O 1
ATOM 551 N N . THR A 1 74 ? 14.998 3.496 -21.029 1.00 91.94 74 THR A N 1
ATOM 552 C CA . THR A 1 74 ? 13.785 4.075 -20.432 1.00 91.94 74 THR A CA 1
ATOM 553 C C . THR A 1 74 ? 13.121 3.110 -19.454 1.00 91.94 74 THR A C 1
ATOM 555 O O . THR A 1 74 ? 12.787 3.503 -18.329 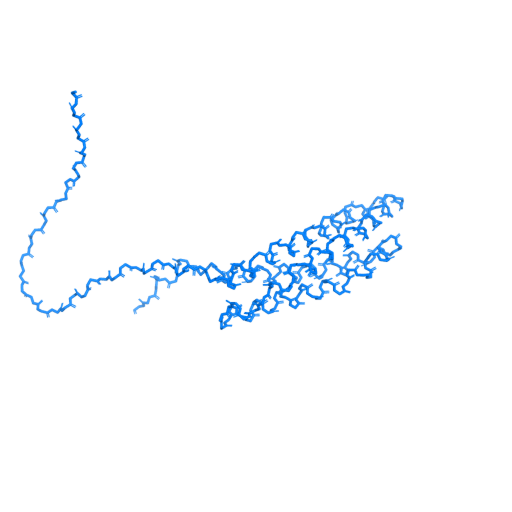1.00 91.94 74 THR A O 1
ATOM 558 N N . ARG A 1 75 ? 13.021 1.822 -19.813 1.00 89.62 75 ARG A N 1
ATOM 559 C CA . ARG A 1 75 ? 12.530 0.768 -18.906 1.00 89.62 75 ARG A CA 1
ATOM 560 C C . ARG A 1 75 ? 13.365 0.667 -17.640 1.00 89.62 75 ARG A C 1
ATOM 562 O O . ARG A 1 75 ? 12.831 0.743 -16.533 1.00 89.62 75 ARG A O 1
ATOM 569 N N . ARG A 1 76 ? 14.690 0.574 -17.783 1.00 90.00 76 ARG A N 1
ATOM 570 C CA . ARG A 1 76 ? 15.613 0.467 -16.645 1.00 90.00 76 ARG A CA 1
ATOM 571 C C . ARG A 1 76 ? 15.573 1.707 -15.747 1.00 90.00 76 ARG A C 1
ATOM 573 O O . ARG A 1 76 ? 15.629 1.567 -14.527 1.00 90.00 76 ARG A O 1
ATOM 580 N N . ARG A 1 77 ? 15.447 2.915 -16.309 1.00 92.38 77 ARG A N 1
ATOM 581 C CA . ARG A 1 77 ? 15.296 4.162 -15.532 1.00 92.38 77 ARG A CA 1
ATOM 582 C C . ARG A 1 77 ? 13.998 4.173 -14.724 1.00 92.38 77 ARG A C 1
ATOM 584 O O . ARG A 1 77 ? 14.036 4.490 -13.536 1.00 92.38 77 ARG A O 1
ATOM 591 N N . ALA A 1 78 ? 12.875 3.789 -15.333 1.00 92.75 78 ALA A N 1
ATOM 592 C CA . ALA A 1 78 ? 11.596 3.680 -14.632 1.00 92.75 78 ALA A CA 1
ATOM 593 C C . ALA A 1 78 ? 11.667 2.661 -13.483 1.00 92.75 78 ALA A C 1
ATOM 595 O O . ALA A 1 78 ? 11.228 2.952 -12.370 1.00 92.75 78 ALA A O 1
ATOM 596 N N . ALA A 1 79 ? 12.297 1.512 -13.725 1.00 91.94 79 ALA A N 1
ATOM 597 C CA . ALA A 1 79 ? 12.433 0.450 -12.737 1.00 91.94 79 ALA A CA 1
ATOM 598 C C . ALA A 1 79 ? 13.378 0.837 -11.575 1.00 91.94 79 ALA A C 1
ATOM 600 O O . ALA A 1 79 ? 13.065 0.605 -10.409 1.00 91.94 79 ALA A O 1
ATOM 601 N N . ARG A 1 80 ? 14.481 1.552 -11.845 1.00 92.69 80 ARG A N 1
ATOM 602 C CA . ARG A 1 80 ? 15.329 2.148 -10.788 1.00 92.69 80 ARG A CA 1
ATOM 603 C C . ARG A 1 80 ? 14.569 3.166 -9.939 1.00 92.69 80 ARG A C 1
ATOM 605 O O . ARG A 1 80 ? 14.707 3.172 -8.719 1.00 92.69 80 ARG A O 1
ATOM 612 N N . ARG A 1 81 ? 13.746 4.008 -10.573 1.00 93.81 81 ARG A N 1
ATOM 613 C CA . ARG A 1 81 ? 12.910 4.983 -9.860 1.00 93.81 81 ARG A CA 1
ATOM 614 C C . ARG A 1 81 ? 11.881 4.295 -8.962 1.00 93.81 81 ARG A C 1
ATOM 616 O O . ARG A 1 81 ? 11.670 4.758 -7.846 1.00 93.81 81 ARG A O 1
ATOM 623 N N . LEU A 1 82 ? 11.286 3.189 -9.415 1.00 95.31 82 LEU A N 1
ATOM 624 C CA . LEU A 1 82 ? 10.416 2.352 -8.584 1.00 95.31 82 LEU A CA 1
ATOM 625 C C . LEU A 1 82 ? 11.151 1.844 -7.332 1.00 95.31 82 LEU A C 1
ATOM 627 O O . LEU A 1 82 ? 10.595 1.938 -6.244 1.00 95.31 82 LEU A O 1
ATOM 631 N N . GLY A 1 83 ? 12.404 1.392 -7.459 1.00 93.81 83 GLY A N 1
ATOM 632 C CA . GLY A 1 83 ? 13.215 0.966 -6.309 1.00 93.81 83 GLY A CA 1
ATOM 633 C C . GLY A 1 83 ? 13.346 2.050 -5.232 1.00 93.81 83 GLY A C 1
ATOM 634 O O . GLY A 1 83 ? 13.086 1.789 -4.059 1.00 93.81 83 GLY A O 1
ATOM 635 N N . GLY A 1 84 ? 13.638 3.293 -5.633 1.00 94.25 84 GLY A N 1
ATOM 636 C CA . GLY A 1 84 ? 13.682 4.431 -4.703 1.00 94.25 84 GLY A CA 1
ATOM 637 C C . GLY A 1 84 ? 12.332 4.726 -4.038 1.00 94.25 84 GLY A C 1
ATOM 638 O O . GLY A 1 84 ? 12.277 4.980 -2.836 1.00 94.25 84 GLY A O 1
ATOM 639 N N . LEU A 1 85 ? 11.233 4.627 -4.795 1.00 95.62 85 LEU A N 1
ATOM 640 C CA . LEU A 1 85 ? 9.874 4.811 -4.268 1.00 95.62 85 LEU A CA 1
ATOM 641 C C . LEU A 1 85 ? 9.473 3.711 -3.276 1.00 95.62 85 LEU A C 1
ATOM 643 O O . LEU A 1 85 ? 8.754 3.987 -2.321 1.00 95.62 85 LEU A O 1
ATOM 647 N N . CYS A 1 86 ? 9.943 2.477 -3.463 1.00 95.44 86 CYS A N 1
ATOM 648 C CA . CYS A 1 86 ? 9.729 1.394 -2.503 1.00 95.44 86 CYS A CA 1
ATOM 649 C C . CYS A 1 86 ? 10.399 1.691 -1.152 1.00 95.44 86 CYS A C 1
ATOM 651 O O . CYS A 1 86 ? 9.780 1.469 -0.109 1.00 95.44 86 CYS A O 1
ATOM 653 N N . GLY A 1 87 ? 11.609 2.261 -1.163 1.00 94.62 87 GLY A N 1
ATOM 654 C CA . GLY A 1 87 ? 12.298 2.709 0.051 1.00 94.62 87 GLY A CA 1
ATOM 655 C C . GLY A 1 87 ? 11.553 3.840 0.770 1.00 94.62 87 GLY A C 1
ATOM 656 O O . GLY A 1 87 ? 11.297 3.754 1.972 1.00 94.62 87 GLY A O 1
ATOM 657 N N . THR A 1 88 ? 11.116 4.876 0.042 1.00 95.44 88 THR A N 1
ATOM 658 C CA . THR A 1 88 ? 10.361 5.992 0.646 1.00 95.44 88 THR A CA 1
ATOM 659 C C . THR A 1 88 ? 8.996 5.550 1.165 1.00 95.44 88 THR A C 1
ATOM 661 O O . THR A 1 88 ? 8.601 5.918 2.274 1.00 95.44 88 THR A O 1
ATOM 664 N N . ALA A 1 89 ? 8.287 4.713 0.406 1.00 96.62 89 ALA A N 1
ATOM 665 C CA . ALA A 1 89 ? 6.994 4.173 0.799 1.00 96.62 89 ALA A CA 1
ATOM 666 C C . ALA A 1 89 ? 7.083 3.350 2.085 1.00 96.62 89 ALA A C 1
ATOM 668 O O . ALA A 1 89 ? 6.214 3.464 2.953 1.00 96.62 89 ALA A O 1
ATOM 669 N N . ARG A 1 90 ? 8.156 2.567 2.240 1.00 96.25 90 ARG A N 1
ATOM 670 C CA . ARG A 1 90 ? 8.412 1.769 3.440 1.00 96.25 90 ARG A CA 1
ATOM 671 C C . ARG A 1 90 ? 8.463 2.635 4.700 1.00 96.25 90 ARG A C 1
ATOM 673 O O . ARG A 1 90 ? 7.855 2.263 5.699 1.00 96.25 90 ARG A O 1
ATOM 680 N N . SER A 1 91 ? 9.081 3.813 4.651 1.00 96.56 91 SER A N 1
ATOM 681 C CA . SER A 1 91 ? 9.122 4.745 5.791 1.00 96.56 91 SER A CA 1
ATOM 682 C C . SER A 1 91 ? 7.730 5.237 6.211 1.00 96.56 91 SER A C 1
ATOM 684 O O . SER A 1 91 ? 7.415 5.307 7.403 1.00 96.56 91 SER A O 1
ATOM 686 N N . PHE A 1 92 ? 6.847 5.520 5.248 1.00 97.75 92 PHE A N 1
ATOM 687 C CA . PHE A 1 92 ? 5.450 5.873 5.536 1.00 97.75 92 PHE A CA 1
ATOM 688 C C . PHE A 1 92 ? 4.665 4.703 6.133 1.00 97.75 92 PHE A C 1
ATOM 690 O O . PHE A 1 92 ? 3.888 4.886 7.070 1.00 97.75 92 PHE A O 1
ATOM 697 N N . ILE A 1 93 ? 4.871 3.490 5.623 1.00 97.44 93 ILE A N 1
ATOM 698 C CA . ILE A 1 93 ? 4.174 2.308 6.135 1.00 97.44 93 ILE A CA 1
ATOM 699 C C . ILE A 1 93 ? 4.645 1.980 7.554 1.00 97.44 93 ILE A C 1
ATOM 701 O O . ILE A 1 93 ? 3.805 1.792 8.429 1.00 97.44 93 ILE A O 1
ATOM 705 N N . ILE A 1 94 ? 5.955 1.991 7.817 1.00 97.19 94 ILE A N 1
ATOM 706 C CA . ILE A 1 94 ? 6.524 1.724 9.149 1.00 97.19 94 ILE A CA 1
ATOM 707 C C . ILE A 1 94 ? 6.062 2.764 10.178 1.00 97.19 94 ILE A C 1
ATOM 709 O O . ILE A 1 94 ? 5.788 2.406 11.318 1.00 97.19 94 ILE A O 1
ATOM 713 N N . SER A 1 95 ? 5.924 4.034 9.792 1.00 97.31 95 SER A N 1
ATOM 714 C CA . SER A 1 95 ? 5.440 5.086 10.701 1.00 97.31 95 SER A CA 1
ATOM 715 C C . SER A 1 95 ? 3.919 5.075 10.906 1.00 97.31 95 SER A C 1
ATOM 717 O O . SER A 1 95 ? 3.432 5.452 11.975 1.00 97.31 95 SER A O 1
ATOM 719 N N . GLY A 1 96 ? 3.146 4.655 9.899 1.00 96.88 96 GLY A N 1
ATOM 720 C CA . GLY A 1 96 ? 1.685 4.583 9.968 1.00 96.88 96 GLY A CA 1
ATOM 721 C C . GLY A 1 96 ? 1.163 3.324 10.663 1.00 96.88 96 GLY A C 1
ATOM 722 O O . GLY A 1 96 ? 0.239 3.400 11.473 1.00 96.88 96 GLY A O 1
ATOM 723 N N . ARG A 1 97 ? 1.772 2.170 10.382 1.00 97.25 97 ARG A N 1
ATOM 724 C CA . ARG A 1 97 ? 1.308 0.843 10.808 1.00 97.25 97 ARG A CA 1
ATOM 725 C C . ARG A 1 97 ? 1.113 0.684 12.326 1.00 97.25 97 ARG A C 1
ATOM 727 O O . ARG A 1 97 ? 0.063 0.166 12.696 1.00 97.25 97 ARG A O 1
ATOM 734 N N . PRO A 1 98 ? 2.012 1.150 13.218 1.00 97.50 98 PRO A N 1
ATOM 735 C CA . PRO A 1 98 ? 1.837 0.999 14.669 1.00 97.50 98 PRO A CA 1
ATOM 736 C C . PRO A 1 98 ? 0.578 1.677 15.227 1.00 97.50 98 PRO A C 1
ATOM 738 O O . PRO A 1 98 ? 0.073 1.290 16.279 1.00 97.50 98 PRO A O 1
ATOM 741 N N . LYS A 1 99 ? 0.057 2.684 14.516 1.00 96.81 99 LYS A N 1
ATOM 742 C CA . LYS A 1 99 ? -1.160 3.418 14.886 1.00 96.81 99 LYS A CA 1
ATOM 743 C C . LYS A 1 99 ? -2.439 2.689 14.457 1.00 96.81 99 LYS A C 1
ATOM 745 O O . LYS A 1 99 ? -3.511 3.018 14.949 1.00 96.81 99 LYS A O 1
ATOM 750 N N . MET A 1 100 ? -2.344 1.711 13.552 1.00 97.06 100 MET A N 1
ATOM 751 C CA . MET A 1 100 ? -3.481 0.980 12.981 1.00 97.06 100 MET A CA 1
ATOM 752 C C . MET A 1 100 ? -3.869 -0.238 13.832 1.00 97.06 100 MET A C 1
ATOM 754 O O . MET A 1 100 ? -3.838 -1.378 13.368 1.00 97.06 100 MET A O 1
ATOM 758 N N . GLN A 1 101 ? -4.240 -0.008 15.091 1.00 96.44 101 GLN A N 1
ATOM 759 C CA . GLN A 1 101 ? -4.666 -1.081 15.992 1.00 96.44 101 GLN A CA 1
ATOM 760 C C . GLN A 1 101 ? -6.098 -1.527 15.681 1.00 96.44 101 GLN A C 1
ATOM 762 O O . GLN A 1 101 ? -7.041 -0.754 15.822 1.00 96.44 101 GLN A O 1
ATOM 767 N N . ALA A 1 102 ? -6.288 -2.787 15.274 1.00 94.19 102 ALA A N 1
ATOM 768 C CA . ALA A 1 102 ? -7.616 -3.307 14.924 1.00 94.19 102 ALA A CA 1
ATOM 769 C C . ALA A 1 102 ? -8.602 -3.291 16.110 1.00 94.19 102 ALA A C 1
ATOM 771 O O . ALA A 1 102 ? -9.811 -3.229 15.904 1.00 94.19 102 ALA A O 1
ATOM 772 N N . THR A 1 103 ? -8.090 -3.294 17.344 1.00 94.12 103 THR A N 1
ATOM 773 C CA . THR A 1 103 ? -8.872 -3.158 18.583 1.00 94.12 103 THR A CA 1
ATOM 774 C C . THR A 1 103 ? -9.605 -1.822 18.702 1.00 94.12 103 THR A C 1
ATOM 776 O O . THR A 1 103 ? -10.549 -1.742 19.481 1.00 94.12 103 THR A O 1
ATOM 779 N N . ALA A 1 104 ? -9.244 -0.813 17.896 1.00 93.75 104 ALA A N 1
ATOM 780 C CA . ALA A 1 104 ? -9.985 0.445 17.771 1.00 93.75 104 ALA A CA 1
ATOM 781 C C . ALA A 1 104 ? -11.434 0.253 17.277 1.00 93.75 104 ALA A C 1
ATOM 783 O O . ALA A 1 104 ? -12.272 1.138 17.453 1.00 93.75 104 ALA A O 1
ATOM 784 N N . TYR A 1 105 ? -11.730 -0.894 16.659 1.00 93.31 105 TYR A N 1
ATOM 785 C CA . TYR A 1 105 ? -13.060 -1.265 16.191 1.00 93.31 105 TYR A CA 1
ATOM 786 C C . TYR A 1 105 ? -13.573 -2.526 16.904 1.00 93.31 105 TYR A C 1
ATOM 788 O O . TYR A 1 105 ? -12.795 -3.348 17.406 1.00 93.31 105 TYR A O 1
ATOM 796 N N . ALA A 1 106 ? -14.896 -2.681 16.943 1.00 91.25 106 ALA A N 1
ATOM 797 C CA . ALA A 1 106 ? -15.587 -3.862 17.459 1.00 91.25 106 ALA A CA 1
ATOM 798 C C . ALA A 1 106 ? -16.046 -4.789 16.316 1.00 91.25 106 ALA A C 1
ATOM 800 O O . ALA A 1 106 ? -16.071 -4.386 15.151 1.00 91.25 106 ALA A O 1
ATOM 801 N N . ASP A 1 107 ? -16.367 -6.038 16.658 1.00 91.69 107 ASP A N 1
ATOM 802 C CA . ASP A 1 107 ? -17.087 -7.001 15.811 1.00 91.69 107 ASP A CA 1
ATOM 803 C C . ASP A 1 107 ? -16.531 -7.172 14.384 1.00 91.69 107 ASP A C 1
ATOM 805 O O . ASP A 1 107 ? -15.334 -7.402 14.184 1.00 91.69 107 ASP A O 1
ATOM 809 N N . SER A 1 108 ? -17.394 -7.073 13.369 1.00 91.44 108 SER A N 1
ATOM 810 C CA . SER A 1 108 ? -17.043 -7.220 11.952 1.00 91.44 108 SER A CA 1
ATOM 811 C C . SER A 1 108 ? -16.039 -6.163 11.483 1.00 91.44 108 SER A C 1
ATOM 813 O O . SER A 1 108 ? -15.134 -6.466 10.701 1.00 91.44 108 SER A O 1
ATOM 815 N N . MET A 1 109 ? -16.115 -4.942 12.020 1.00 93.50 109 MET A N 1
ATOM 816 C CA . MET A 1 109 ? -15.174 -3.866 11.704 1.00 93.50 109 MET A CA 1
ATOM 817 C C . MET A 1 109 ? -13.757 -4.177 12.185 1.00 93.50 109 MET A C 1
ATOM 819 O O . MET A 1 109 ? -12.788 -3.866 11.489 1.00 93.50 109 MET A O 1
ATOM 823 N N . ARG A 1 110 ? -13.612 -4.858 13.330 1.00 95.56 110 ARG A N 1
ATOM 824 C CA . ARG A 1 110 ? -12.310 -5.349 13.811 1.00 95.56 110 ARG A CA 1
ATOM 825 C C . ARG A 1 110 ? -11.688 -6.341 12.832 1.00 95.56 110 ARG A C 1
ATOM 827 O O . ARG A 1 110 ? -10.480 -6.287 12.590 1.00 95.56 110 ARG A O 1
ATOM 834 N N . VAL A 1 111 ? -12.497 -7.236 12.263 1.00 96.69 111 VAL A N 1
ATOM 835 C CA . VAL A 1 111 ? -12.036 -8.230 11.281 1.00 96.69 111 VAL A CA 1
ATOM 836 C C . VAL A 1 111 ? -11.522 -7.533 10.023 1.00 96.69 111 VAL A C 1
ATOM 838 O O . VAL A 1 111 ? -10.401 -7.810 9.595 1.00 96.69 111 VAL A O 1
ATOM 841 N N . LEU A 1 112 ? -12.279 -6.575 9.482 1.00 96.75 112 LEU A N 1
ATOM 842 C CA . LEU A 1 112 ? -11.872 -5.796 8.307 1.00 96.75 112 LEU A CA 1
ATOM 843 C C . LEU A 1 112 ? -10.611 -4.963 8.577 1.00 96.75 112 LEU A C 1
ATOM 845 O O . LEU A 1 112 ? -9.674 -4.974 7.777 1.00 96.75 112 LEU A O 1
ATOM 849 N N . ALA A 1 113 ? -10.532 -4.307 9.738 1.00 96.75 113 ALA A N 1
ATOM 850 C CA . ALA A 1 113 ? -9.353 -3.547 10.150 1.00 96.75 113 ALA A CA 1
ATOM 851 C C . ALA A 1 113 ? -8.096 -4.430 10.254 1.00 96.75 113 ALA A C 1
ATOM 853 O O . ALA A 1 113 ? -7.007 -3.999 9.865 1.00 96.75 113 ALA A O 1
ATOM 854 N N . LYS A 1 114 ? -8.240 -5.669 10.750 1.00 97.31 114 LYS A N 1
ATOM 855 C CA . LYS A 1 114 ? -7.159 -6.667 10.816 1.00 97.31 114 LYS A CA 1
ATOM 856 C C . LYS A 1 114 ? -6.765 -7.174 9.429 1.00 97.31 114 LYS A C 1
ATOM 858 O O . LYS A 1 114 ? -5.581 -7.319 9.144 1.00 97.31 114 LYS A O 1
ATOM 863 N N . GLN A 1 115 ? -7.728 -7.435 8.549 1.00 97.19 115 GLN A N 1
ATOM 864 C CA . GLN A 1 115 ? -7.431 -7.837 7.172 1.00 97.19 115 GLN A CA 1
ATOM 865 C C . GLN A 1 115 ? -6.642 -6.747 6.440 1.00 97.19 115 GLN A C 1
ATOM 867 O O . GLN A 1 115 ? -5.624 -7.047 5.818 1.00 97.19 115 GLN A O 1
ATOM 872 N N . LEU A 1 116 ? -7.047 -5.482 6.579 1.00 97.69 116 LEU A N 1
ATOM 873 C CA . LEU A 1 116 ? -6.344 -4.345 5.987 1.00 97.69 116 LEU A CA 1
ATOM 874 C C . LEU A 1 116 ? -4.887 -4.251 6.463 1.00 97.69 116 LEU A C 1
ATOM 876 O O . LEU A 1 116 ? -3.985 -4.077 5.640 1.00 97.69 116 LEU A O 1
ATOM 880 N N . THR A 1 117 ? -4.628 -4.415 7.764 1.00 97.06 117 THR A N 1
ATOM 881 C CA . THR A 1 117 ? -3.253 -4.387 8.289 1.00 97.06 117 THR A CA 1
ATOM 882 C C . THR A 1 117 ? -2.424 -5.576 7.816 1.00 97.06 117 THR A C 1
ATOM 884 O O . THR A 1 117 ? -1.275 -5.378 7.439 1.00 97.06 117 THR A O 1
ATOM 887 N N . VAL A 1 118 ? -3.000 -6.778 7.720 1.00 98.12 118 VAL A N 1
ATOM 888 C CA . VAL A 1 118 ? -2.314 -7.956 7.156 1.00 98.12 118 VAL A CA 1
ATOM 889 C C . VAL A 1 118 ? -1.936 -7.739 5.688 1.00 98.12 118 VAL A C 1
ATOM 891 O O . VAL A 1 118 ? -0.826 -8.082 5.273 1.00 98.12 118 VAL A O 1
ATOM 894 N N . ARG A 1 119 ? -2.827 -7.149 4.878 1.00 97.69 119 ARG A N 1
ATOM 895 C CA . ARG A 1 119 ? -2.510 -6.826 3.475 1.00 97.69 119 ARG A CA 1
ATOM 896 C C . ARG A 1 119 ? -1.427 -5.754 3.372 1.00 97.69 119 ARG A C 1
ATOM 898 O O . ARG A 1 119 ? -0.533 -5.884 2.536 1.00 97.69 119 ARG A O 1
ATOM 905 N N . LEU A 1 120 ? -1.455 -4.754 4.251 1.00 97.81 120 LEU A N 1
ATOM 906 C CA . LEU A 1 120 ? -0.410 -3.735 4.345 1.00 97.81 120 LEU A CA 1
ATOM 907 C C . LEU A 1 120 ? 0.948 -4.331 4.753 1.00 97.81 120 LEU A C 1
ATOM 909 O O . LEU A 1 120 ? 1.963 -3.999 4.146 1.00 97.81 120 LEU A O 1
ATOM 913 N N . ASP A 1 121 ? 0.977 -5.237 5.731 1.00 97.38 121 ASP A N 1
ATOM 914 C CA . ASP A 1 121 ? 2.198 -5.922 6.174 1.00 97.38 121 ASP A CA 1
ATOM 915 C C . ASP A 1 121 ? 2.775 -6.808 5.068 1.00 97.38 121 ASP A C 1
ATOM 917 O O . ASP A 1 121 ? 3.982 -6.812 4.825 1.00 97.38 121 ASP A O 1
ATOM 921 N N . SER A 1 122 ? 1.903 -7.505 4.338 1.00 97.06 122 SER A N 1
ATOM 922 C CA . SER A 1 122 ? 2.284 -8.278 3.159 1.00 97.06 122 SER A CA 1
ATOM 923 C C . SER A 1 122 ? 2.892 -7.389 2.069 1.00 97.06 122 SER A C 1
ATOM 925 O O . SER A 1 122 ? 3.911 -7.750 1.480 1.00 97.06 122 SER A O 1
ATOM 927 N N . LEU A 1 123 ? 2.323 -6.210 1.805 1.00 97.06 123 LEU A N 1
ATOM 928 C CA . LEU A 1 123 ? 2.926 -5.240 0.889 1.00 97.06 123 LEU A CA 1
ATOM 929 C C . LEU A 1 123 ? 4.294 -4.768 1.404 1.00 97.06 123 LEU A C 1
ATOM 931 O O . LEU A 1 123 ? 5.263 -4.790 0.647 1.00 97.06 123 LEU A O 1
ATOM 935 N N . ASN A 1 124 ? 4.391 -4.415 2.689 1.00 97.06 124 ASN A N 1
ATOM 936 C CA . ASN A 1 124 ? 5.625 -3.954 3.331 1.00 97.06 124 ASN A CA 1
ATOM 937 C C . ASN A 1 124 ? 6.759 -4.987 3.240 1.00 97.06 124 ASN A C 1
ATOM 939 O O . ASN A 1 124 ? 7.905 -4.627 2.981 1.00 97.06 124 ASN A O 1
ATOM 943 N N . ALA A 1 125 ? 6.439 -6.275 3.391 1.00 96.62 125 ALA A N 1
ATOM 944 C CA . ALA A 1 125 ? 7.405 -7.367 3.286 1.00 96.62 125 ALA A CA 1
ATOM 945 C C . ALA A 1 125 ? 8.050 -7.479 1.890 1.00 96.62 125 ALA A C 1
ATOM 947 O O . ALA A 1 125 ? 9.166 -7.976 1.771 1.00 96.62 125 ALA A O 1
ATOM 948 N N . ALA A 1 126 ? 7.385 -6.995 0.836 1.00 94.88 126 ALA A N 1
ATOM 949 C CA . ALA A 1 126 ? 7.920 -7.007 -0.527 1.00 94.88 126 ALA A CA 1
ATOM 950 C C . ALA A 1 126 ? 8.797 -5.785 -0.861 1.00 94.88 126 ALA A C 1
ATOM 952 O O . ALA A 1 126 ? 9.532 -5.810 -1.852 1.00 94.88 126 ALA A O 1
ATOM 953 N N . LEU A 1 127 ? 8.741 -4.717 -0.056 1.00 95.38 127 LEU A N 1
ATOM 954 C CA . LEU A 1 127 ? 9.446 -3.463 -0.351 1.00 95.38 127 LEU A CA 1
ATOM 955 C C . LEU A 1 127 ? 10.972 -3.567 -0.273 1.00 95.38 127 LEU A C 1
ATOM 957 O O . LEU A 1 127 ? 11.609 -3.026 -1.173 1.00 95.38 127 LEU A O 1
ATOM 961 N N . PRO A 1 128 ? 11.582 -4.282 0.695 1.00 95.12 128 PRO A N 1
ATOM 962 C CA . PRO A 1 128 ? 13.035 -4.454 0.721 1.00 95.12 128 PRO A CA 1
ATOM 963 C C . PRO A 1 128 ? 13.573 -5.149 -0.532 1.00 95.12 128 PRO A C 1
ATOM 965 O O . PRO A 1 128 ? 14.635 -4.792 -1.038 1.00 95.12 128 PRO A O 1
ATOM 968 N N . THR A 1 129 ? 12.837 -6.133 -1.055 1.00 93.62 129 THR A N 1
ATOM 969 C CA . THR A 1 129 ? 13.193 -6.785 -2.318 1.00 93.62 129 THR A CA 1
ATOM 970 C C . THR A 1 129 ? 13.055 -5.799 -3.467 1.00 93.62 129 THR A C 1
ATOM 972 O O . THR A 1 129 ? 14.003 -5.639 -4.227 1.00 93.62 129 THR A O 1
ATOM 975 N N . CYS A 1 130 ? 11.937 -5.068 -3.546 1.00 93.88 130 CYS A N 1
ATOM 976 C CA . CYS A 1 130 ? 11.749 -4.047 -4.574 1.00 93.88 130 CYS A CA 1
ATOM 977 C C . CYS A 1 130 ? 12.879 -3.010 -4.602 1.00 93.88 130 CYS A C 1
ATOM 979 O O . CYS A 1 130 ? 13.424 -2.721 -5.665 1.00 93.88 130 CYS A O 1
ATOM 981 N N . GLU A 1 131 ? 13.258 -2.480 -3.444 1.00 94.12 131 GLU A N 1
ATOM 982 C CA . GLU A 1 131 ? 14.330 -1.493 -3.312 1.00 94.12 131 GLU A CA 1
ATOM 983 C C . GLU A 1 131 ? 15.651 -2.008 -3.902 1.00 94.12 131 GLU A C 1
ATOM 985 O O . GLU A 1 131 ? 16.322 -1.302 -4.656 1.00 94.12 131 GLU A O 1
ATOM 990 N N . LYS A 1 132 ? 15.988 -3.273 -3.625 1.00 92.31 132 LYS A N 1
ATOM 991 C CA . LYS A 1 132 ? 17.236 -3.902 -4.074 1.00 92.31 132 LYS A CA 1
ATOM 992 C C . LYS A 1 132 ? 17.208 -4.321 -5.542 1.00 92.31 132 LYS A C 1
ATOM 994 O O . LYS A 1 132 ? 18.234 -4.234 -6.221 1.00 92.31 132 LYS A O 1
ATOM 999 N N . THR A 1 133 ? 16.075 -4.823 -6.031 1.00 90.94 133 THR A N 1
ATOM 1000 C CA . THR A 1 133 ? 16.025 -5.551 -7.306 1.00 90.94 133 THR A CA 1
ATOM 1001 C C . THR A 1 133 ? 15.277 -4.832 -8.417 1.00 90.94 133 THR A C 1
ATOM 1003 O O . THR A 1 133 ? 15.537 -5.159 -9.571 1.00 90.94 133 THR A O 1
ATOM 1006 N N . ALA A 1 134 ? 14.455 -3.809 -8.151 1.00 87.25 134 ALA A N 1
ATOM 1007 C CA . ALA A 1 134 ? 13.636 -3.174 -9.194 1.00 87.25 134 ALA A CA 1
ATOM 1008 C C . ALA A 1 134 ? 14.465 -2.633 -10.374 1.00 87.25 134 ALA A C 1
ATOM 1010 O O . ALA A 1 134 ? 14.044 -2.723 -11.518 1.00 87.25 134 ALA A O 1
ATOM 1011 N N . GLY A 1 135 ? 15.684 -2.133 -10.146 1.00 81.25 135 GLY A N 1
ATOM 1012 C CA . GLY A 1 135 ? 16.561 -1.665 -11.230 1.00 81.25 135 GLY A CA 1
ATOM 1013 C C . GLY A 1 135 ? 17.170 -2.767 -12.114 1.00 81.25 135 GLY A C 1
ATOM 1014 O O . GLY A 1 135 ? 17.781 -2.447 -13.139 1.00 81.25 135 GLY A O 1
ATOM 1015 N N . ARG A 1 136 ? 17.057 -4.034 -11.703 1.00 83.69 136 ARG A N 1
ATOM 1016 C CA . ARG A 1 136 ? 17.647 -5.215 -12.355 1.00 83.69 136 ARG A CA 1
ATOM 1017 C C . ARG A 1 136 ? 16.578 -6.163 -12.888 1.00 83.69 136 ARG A C 1
ATOM 1019 O O . ARG A 1 136 ? 16.747 -6.698 -13.976 1.00 83.69 136 ARG A O 1
ATOM 1026 N N . ASP A 1 137 ? 15.497 -6.324 -12.136 1.00 79.81 137 ASP A N 1
ATOM 1027 C CA . ASP A 1 137 ? 14.419 -7.259 -12.403 1.00 79.81 137 ASP A CA 1
ATOM 1028 C C . ASP A 1 137 ? 13.080 -6.510 -12.545 1.00 79.81 137 ASP A C 1
ATOM 1030 O O . ASP A 1 137 ? 12.550 -5.981 -11.561 1.00 79.81 137 ASP A O 1
ATOM 1034 N N . PRO A 1 138 ? 12.509 -6.446 -13.761 1.00 71.69 138 PRO A N 1
ATOM 1035 C CA . PRO A 1 138 ? 11.232 -5.783 -13.994 1.00 71.69 138 PRO A CA 1
ATOM 1036 C C . PRO A 1 138 ? 10.030 -6.569 -13.439 1.00 71.69 138 PRO A C 1
ATOM 1038 O O . PRO A 1 138 ? 8.960 -5.983 -13.261 1.00 71.69 138 PRO A O 1
ATOM 1041 N N . THR A 1 139 ? 10.174 -7.863 -13.121 1.00 81.69 139 THR A N 1
ATOM 1042 C CA . THR A 1 139 ? 9.070 -8.709 -12.616 1.00 81.69 139 THR A CA 1
ATOM 1043 C C . THR A 1 139 ? 8.621 -8.322 -11.203 1.00 81.69 139 THR A C 1
ATOM 1045 O O . THR A 1 139 ? 7.486 -8.596 -10.800 1.00 81.69 139 THR A O 1
ATOM 1048 N N . VAL A 1 140 ? 9.461 -7.582 -10.474 1.00 86.19 140 VAL A N 1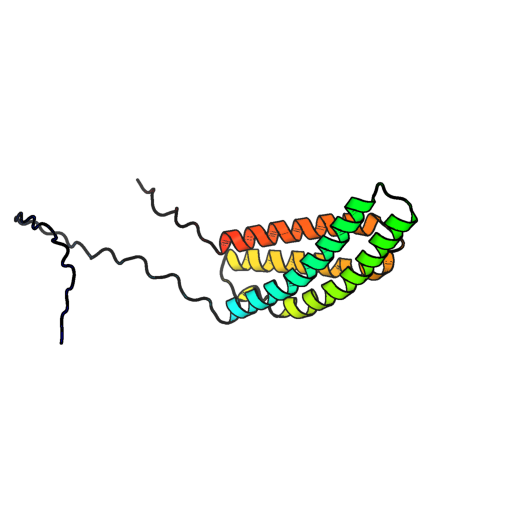
ATOM 1049 C CA . VAL A 1 140 ? 9.144 -6.956 -9.182 1.00 86.19 140 VAL A CA 1
ATOM 1050 C C . VAL A 1 140 ? 7.857 -6.131 -9.259 1.00 86.19 140 VAL A C 1
ATOM 1052 O O . VAL A 1 140 ? 7.042 -6.168 -8.333 1.00 86.19 140 VAL A O 1
ATOM 1055 N N . ALA A 1 141 ? 7.632 -5.426 -10.374 1.00 87.06 141 ALA A N 1
ATOM 1056 C CA . ALA A 1 141 ? 6.428 -4.626 -10.573 1.00 87.06 141 ALA A CA 1
ATOM 1057 C C . ALA A 1 141 ? 5.153 -5.489 -10.599 1.00 87.06 141 ALA A C 1
ATOM 1059 O O . ALA A 1 141 ? 4.128 -5.069 -10.063 1.00 87.06 141 ALA A O 1
ATOM 1060 N N . ASN A 1 142 ? 5.216 -6.715 -11.130 1.00 88.25 142 ASN A N 1
ATOM 1061 C CA . ASN A 1 142 ? 4.076 -7.638 -11.160 1.00 88.25 142 ASN A CA 1
ATOM 1062 C C . ASN A 1 142 ? 3.723 -8.111 -9.745 1.00 88.25 142 ASN A C 1
ATOM 1064 O O . ASN A 1 142 ? 2.564 -8.055 -9.336 1.00 88.25 142 ASN A O 1
ATOM 1068 N N . THR A 1 143 ? 4.736 -8.489 -8.958 1.00 90.44 143 THR A N 1
ATOM 1069 C CA . THR A 1 143 ? 4.547 -8.883 -7.552 1.00 90.44 143 THR A CA 1
ATOM 1070 C C . THR A 1 143 ? 3.917 -7.756 -6.733 1.00 90.44 143 THR A C 1
ATOM 1072 O O . THR A 1 143 ? 3.004 -7.992 -5.936 1.00 90.44 143 THR A O 1
ATOM 1075 N N . LEU A 1 144 ? 4.377 -6.517 -6.935 1.00 93.94 144 LEU A N 1
ATOM 1076 C CA . LEU A 1 144 ? 3.801 -5.346 -6.275 1.00 93.94 144 LEU A CA 1
ATOM 1077 C C . LEU A 1 144 ? 2.378 -5.064 -6.748 1.00 93.94 144 LEU A C 1
ATOM 1079 O O . LEU A 1 144 ? 1.538 -4.751 -5.915 1.00 93.94 144 LEU A O 1
ATOM 1083 N N . THR A 1 145 ? 2.085 -5.228 -8.038 1.00 94.31 145 THR A N 1
ATOM 1084 C CA . THR A 1 145 ? 0.735 -5.035 -8.591 1.00 94.31 145 THR A CA 1
ATOM 1085 C C . THR A 1 145 ? -0.287 -5.922 -7.880 1.00 94.31 145 THR A C 1
ATOM 1087 O O . THR A 1 145 ? -1.311 -5.427 -7.411 1.00 94.31 145 THR A O 1
ATOM 1090 N N . THR A 1 146 ? 0.018 -7.211 -7.700 1.00 94.81 146 THR A N 1
ATOM 1091 C CA . THR A 1 146 ? -0.865 -8.141 -6.975 1.00 94.81 146 THR A CA 1
ATOM 1092 C C . THR A 1 146 ? -1.049 -7.739 -5.511 1.00 94.81 146 THR A C 1
ATOM 1094 O O . THR A 1 146 ? -2.163 -7.766 -4.987 1.00 94.81 146 THR A O 1
ATOM 1097 N N . ARG A 1 147 ? 0.030 -7.340 -4.825 1.00 95.75 147 ARG A N 1
ATOM 1098 C CA . ARG A 1 147 ? -0.042 -6.921 -3.413 1.00 95.75 147 ARG A CA 1
ATOM 1099 C C . ARG A 1 147 ? -0.801 -5.606 -3.233 1.00 95.75 147 ARG A C 1
ATOM 1101 O O . ARG A 1 147 ? -1.547 -5.485 -2.265 1.00 95.75 147 ARG A O 1
ATOM 1108 N N . LEU A 1 148 ? -0.643 -4.665 -4.164 1.00 97.00 148 LEU A N 1
ATOM 1109 C CA . LEU A 1 148 ? -1.400 -3.415 -4.209 1.00 97.00 148 LEU A CA 1
ATOM 1110 C C . LEU A 1 148 ? -2.892 -3.702 -4.360 1.00 97.00 148 LEU A C 1
ATOM 1112 O O . LEU A 1 148 ? -3.660 -3.265 -3.512 1.00 97.00 148 LEU A O 1
ATOM 1116 N N . LYS A 1 149 ? -3.280 -4.532 -5.337 1.00 96.62 149 LYS A N 1
ATOM 1117 C CA . LYS A 1 149 ? -4.681 -4.926 -5.532 1.00 96.62 149 LYS A CA 1
ATOM 1118 C C . LYS A 1 149 ? -5.291 -5.519 -4.257 1.00 96.62 149 LYS A C 1
ATOM 1120 O O . LYS A 1 149 ? -6.318 -5.048 -3.792 1.00 96.62 149 LYS A O 1
ATOM 1125 N N . ASN A 1 150 ? -4.604 -6.473 -3.627 1.00 96.81 150 ASN A N 1
ATOM 1126 C CA . ASN A 1 150 ? -5.083 -7.080 -2.380 1.00 96.81 150 ASN A CA 1
ATOM 1127 C C . ASN A 1 150 ? -5.251 -6.059 -1.238 1.00 96.81 150 ASN A C 1
ATOM 1129 O O . ASN A 1 150 ? -6.136 -6.214 -0.396 1.00 96.81 150 ASN A O 1
ATOM 1133 N N . TYR A 1 151 ? -4.380 -5.048 -1.169 1.00 97.75 151 TYR A N 1
ATOM 1134 C CA . TYR A 1 151 ? -4.510 -3.949 -0.213 1.00 97.75 151 TYR A CA 1
ATOM 1135 C C . TYR A 1 151 ? -5.706 -3.047 -0.544 1.00 97.75 151 TYR A C 1
ATOM 1137 O O . TYR A 1 151 ? -6.453 -2.679 0.360 1.00 97.75 151 TYR A O 1
ATOM 1145 N N . ASP A 1 152 ? -5.911 -2.725 -1.819 1.00 97.12 152 ASP A N 1
ATOM 1146 C CA . ASP A 1 152 ? -7.012 -1.880 -2.285 1.00 97.12 152 ASP A CA 1
ATOM 1147 C C . ASP A 1 152 ? -8.381 -2.517 -2.060 1.00 97.12 152 ASP A C 1
ATOM 1149 O O . ASP A 1 152 ? -9.306 -1.839 -1.606 1.00 97.12 152 ASP A O 1
ATOM 1153 N N . ASP A 1 153 ? -8.496 -3.820 -2.311 1.00 97.56 153 ASP A N 1
ATOM 1154 C CA . ASP A 1 153 ? -9.715 -4.589 -2.065 1.00 97.56 153 ASP A CA 1
ATOM 1155 C C . ASP A 1 153 ? -10.072 -4.547 -0.568 1.00 97.56 153 ASP A C 1
ATOM 1157 O O . ASP A 1 153 ? -11.200 -4.220 -0.192 1.00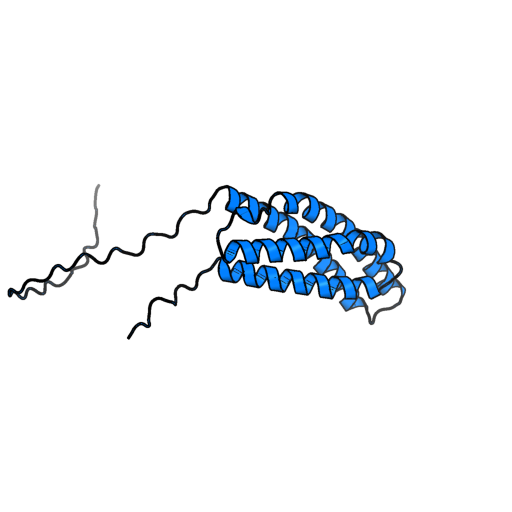 97.56 153 ASP A O 1
ATOM 1161 N N . ALA A 1 154 ? -9.084 -4.766 0.311 1.00 97.00 154 ALA A N 1
ATOM 1162 C CA . ALA A 1 154 ? -9.275 -4.678 1.760 1.00 97.00 154 ALA A CA 1
ATOM 1163 C C . ALA A 1 154 ? -9.606 -3.249 2.230 1.00 97.00 154 ALA A C 1
ATOM 1165 O O . ALA A 1 154 ? -10.441 -3.061 3.115 1.00 97.00 154 ALA A O 1
ATOM 1166 N N . LEU A 1 155 ? -8.974 -2.231 1.638 1.00 96.94 155 LEU A N 1
ATOM 1167 C CA . LEU A 1 155 ? -9.232 -0.826 1.954 1.00 96.94 155 LEU A CA 1
ATOM 1168 C C . LEU A 1 155 ? -10.645 -0.409 1.541 1.00 96.94 155 LEU A C 1
ATOM 1170 O O . LEU A 1 155 ? -11.304 0.340 2.263 1.00 96.94 155 LEU A O 1
ATOM 1174 N N . THR A 1 156 ? -11.105 -0.892 0.392 1.00 96.44 156 THR A N 1
ATOM 1175 C CA . THR A 1 156 ? -12.450 -0.631 -0.122 1.00 96.44 156 THR A CA 1
ATOM 1176 C C . THR A 1 156 ? -13.496 -1.290 0.766 1.00 96.44 156 THR A C 1
ATOM 1178 O O . THR A 1 156 ? -14.412 -0.602 1.210 1.00 96.44 156 THR A O 1
ATOM 1181 N N . ALA A 1 157 ? -13.310 -2.564 1.126 1.00 95.38 157 ALA A N 1
ATOM 1182 C CA . ALA A 1 157 ? -14.191 -3.267 2.060 1.00 95.38 157 ALA A CA 1
ATOM 1183 C C . ALA A 1 157 ? -14.268 -2.560 3.426 1.00 95.38 157 ALA A C 1
ATOM 1185 O O . ALA A 1 157 ? -15.355 -2.331 3.955 1.00 95.38 157 ALA A O 1
ATOM 1186 N N . PHE A 1 158 ? -13.123 -2.135 3.969 1.00 95.31 158 PHE A N 1
ATOM 1187 C CA . PHE A 1 158 ? -13.068 -1.390 5.228 1.00 95.31 158 PHE A CA 1
ATOM 1188 C C . PHE A 1 158 ? -13.791 -0.034 5.147 1.00 95.31 158 PHE A C 1
ATOM 1190 O O . PHE A 1 158 ? -14.538 0.328 6.053 1.00 95.31 158 PHE A O 1
ATOM 1197 N N . ARG A 1 159 ? -13.604 0.723 4.058 1.00 93.81 159 ARG A N 1
ATOM 1198 C CA . ARG A 1 159 ? -14.269 2.024 3.856 1.00 93.81 159 ARG A CA 1
ATOM 1199 C C . ARG A 1 159 ? -15.768 1.902 3.619 1.00 93.81 159 ARG A C 1
ATOM 1201 O O . ARG A 1 159 ? -16.500 2.770 4.082 1.00 93.81 159 ARG A O 1
ATOM 1208 N N . ALA A 1 160 ? -16.203 0.866 2.906 1.00 92.44 160 ALA A N 1
ATOM 1209 C CA . ALA A 1 160 ? -17.619 0.581 2.711 1.00 92.44 160 ALA A CA 1
ATOM 1210 C C . ALA A 1 160 ? -18.294 0.328 4.063 1.00 92.44 160 ALA A C 1
ATOM 1212 O O . ALA A 1 160 ? -19.298 0.950 4.376 1.00 92.44 160 ALA A O 1
ATOM 1213 N N . ALA A 1 161 ? -17.670 -0.472 4.928 1.00 90.00 161 ALA A N 1
ATOM 1214 C CA . ALA A 1 161 ? -18.214 -0.758 6.251 1.00 90.00 161 ALA A CA 1
ATOM 1215 C C . ALA A 1 161 ? -18.198 0.452 7.219 1.00 90.00 161 ALA A C 1
ATOM 1217 O O . ALA A 1 161 ? -19.009 0.507 8.139 1.00 90.00 161 ALA A O 1
ATOM 1218 N N . LEU A 1 162 ? -17.332 1.454 6.999 1.00 86.50 162 LEU A N 1
ATOM 1219 C CA . LEU A 1 162 ? -17.364 2.734 7.733 1.00 86.50 162 LEU A CA 1
ATOM 1220 C C . LEU A 1 162 ? -18.543 3.639 7.349 1.00 86.50 162 LEU A C 1
ATOM 1222 O O . LEU A 1 162 ? -18.845 4.580 8.082 1.00 86.50 162 LEU A O 1
ATOM 1226 N N . ARG A 1 163 ? -19.168 3.405 6.193 1.00 79.81 163 ARG A N 1
ATOM 1227 C CA . ARG A 1 163 ? -20.336 4.144 5.712 1.00 79.81 163 ARG A CA 1
ATOM 1228 C C . ARG A 1 163 ? -21.524 3.184 5.704 1.00 79.81 163 ARG A C 1
ATOM 1230 O O . ARG A 1 163 ? -21.853 2.678 4.636 1.00 79.81 163 ARG A O 1
ATOM 1237 N N . PRO A 1 164 ? -22.132 2.876 6.865 1.00 60.31 164 PRO A N 1
ATOM 1238 C CA . PRO A 1 164 ? -23.351 2.084 6.864 1.00 60.31 164 PRO A CA 1
ATOM 1239 C C . PRO A 1 164 ? -24.387 2.817 6.007 1.00 60.31 164 PRO A C 1
ATOM 1241 O O . PRO A 1 164 ? -24.697 3.978 6.272 1.00 60.31 164 PRO A O 1
ATOM 1244 N N . ASP A 1 165 ? -24.835 2.164 4.936 1.00 49.88 165 ASP A N 1
ATOM 1245 C CA . ASP A 1 165 ? -25.780 2.721 3.978 1.00 49.88 165 ASP A CA 1
ATOM 1246 C C . ASP A 1 165 ? -27.013 3.275 4.702 1.00 49.88 165 ASP A C 1
ATOM 1248 O O . ASP A 1 165 ? -27.730 2.549 5.395 1.00 49.88 165 ASP A O 1
ATOM 1252 N N . SER A 1 166 ? -27.308 4.556 4.480 1.00 48.94 166 SER A N 1
ATOM 1253 C CA . SER A 1 166 ? -28.530 5.233 4.933 1.00 48.94 166 SER A CA 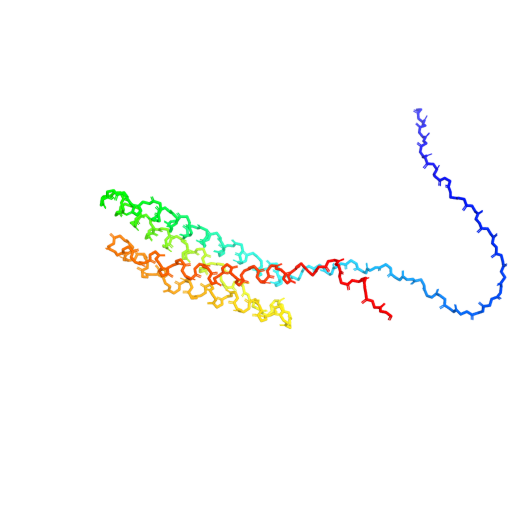1
ATOM 1254 C C . SER A 1 166 ? -29.822 4.675 4.302 1.00 48.94 166 SER A C 1
ATOM 1256 O O . SER A 1 166 ? -30.859 5.326 4.361 1.00 48.94 166 SER A O 1
ATOM 1258 N N . THR A 1 167 ? -29.787 3.502 3.664 1.00 45.41 167 THR A N 1
ATOM 1259 C CA . THR A 1 167 ? -30.903 2.912 2.907 1.00 45.41 167 THR A CA 1
ATOM 1260 C C . THR A 1 167 ? -31.490 1.648 3.538 1.00 45.41 167 THR A C 1
ATOM 1262 O O . THR A 1 167 ? -32.468 1.117 3.020 1.00 45.41 167 THR A O 1
ATOM 1265 N N . LYS A 1 168 ? -30.988 1.175 4.690 1.00 45.78 168 LYS A N 1
ATOM 1266 C CA . LYS A 1 168 ? -31.521 -0.029 5.364 1.00 45.78 168 LYS A CA 1
ATOM 1267 C C . LYS A 1 168 ? -32.611 0.251 6.419 1.00 45.78 168 LYS A C 1
ATOM 1269 O O . LYS A 1 168 ? -32.691 -0.464 7.413 1.00 45.78 168 LYS A O 1
ATOM 1274 N N . THR A 1 169 ? -33.471 1.249 6.197 1.00 42.50 169 THR A N 1
ATOM 1275 C CA . THR A 1 169 ? -34.642 1.520 7.066 1.00 42.50 169 THR A CA 1
ATOM 1276 C C . THR A 1 169 ? -35.943 1.717 6.281 1.00 42.50 169 THR A C 1
ATOM 1278 O O . THR A 1 169 ? -36.823 2.459 6.698 1.00 42.50 169 THR A O 1
ATOM 1281 N N . ALA A 1 170 ? -36.089 1.071 5.125 1.00 42.97 170 ALA A N 1
ATOM 1282 C CA . ALA A 1 170 ? -37.342 1.094 4.371 1.00 42.97 170 ALA A CA 1
ATOM 1283 C C . ALA A 1 170 ? -37.618 -0.273 3.746 1.00 42.97 170 ALA A C 1
ATOM 1285 O O . ALA A 1 170 ? -37.612 -0.403 2.530 1.00 42.97 170 ALA A O 1
ATOM 1286 N N . SER A 1 171 ? -37.764 -1.308 4.574 1.00 43.78 171 SER A N 1
ATOM 1287 C CA . SER A 1 171 ? -38.445 -2.566 4.226 1.00 43.78 171 SER A CA 1
ATOM 1288 C C . SER A 1 171 ? -38.486 -3.463 5.461 1.00 43.78 171 SER A C 1
ATOM 1290 O O . SER A 1 171 ? -37.587 -4.274 5.681 1.00 43.78 171 SER A O 1
ATOM 1292 N N . GLN A 1 172 ? -39.528 -3.320 6.270 1.00 38.28 172 GLN A N 1
ATOM 1293 C CA . GLN A 1 172 ? -40.085 -4.458 6.993 1.00 38.28 172 GLN A CA 1
ATOM 1294 C C . GLN A 1 172 ? -41.578 -4.513 6.640 1.00 38.28 172 GLN A C 1
ATOM 1296 O O . GLN A 1 172 ? -42.222 -3.466 6.727 1.00 38.28 172 GLN A O 1
ATOM 1301 N N . PRO A 1 173 ? -42.081 -5.658 6.140 1.00 42.47 173 PRO A N 1
ATOM 1302 C CA . PRO A 1 173 ? -43.511 -5.880 5.952 1.00 42.47 173 PRO A CA 1
ATOM 1303 C C . PRO A 1 173 ? -44.245 -6.004 7.292 1.00 42.47 173 PRO A C 1
ATOM 1305 O O . PRO A 1 173 ? -43.596 -6.402 8.289 1.00 42.47 173 PRO A O 1
#

Sequence (173 aa):
MLLGLVMVITVVTYQQDTVTHKDSVPALAPAPPPAPTIEQIRYMAGLKTATRGVAQIRDGVNRVVRTQQADSLTRRRAARRLGGLCGTARSFIISGRPKMQATAYADSMRVLAKQLTVRLDSLNAALPTCEKTAGRDPTVANTLTTRLKNYDDALTAFRAALRPDSTKTASQP